Protein AF-E8LQP8-F1 (afdb_monomer_lite)

Secondary structure (DSSP, 8-state):
----GGGSTTS-------------SS------HHHHT---EEETTEEE-TT-EEEETTEEEEEEESSTT-SS--EEEEEHHHHHHHHHHHHHHHHHHHHH---

Sequence (103 aa):
MKSILPLLLTAVTLPAMANTISIPANPVVGINASEVAKRVCYYQDQAYSDGAIIQVGEHYMVCSSANSFETNGALKWNQLDEQAARQAEEKTKTKAVKRYSTN

pLDDT: mean 80.91, std 12.18, range [49.06, 96.44]

Structure (mmCIF, N/CA/C/O backbone):
data_AF-E8LQP8-F1
#
_entry.id   AF-E8LQP8-F1
#
loop_
_atom_site.group_PDB
_atom_site.id
_atom_site.type_symbol
_atom_site.label_atom_id
_atom_site.label_alt_id
_atom_site.label_comp_id
_atom_site.label_asym_id
_atom_site.label_entity_id
_atom_site.label_seq_id
_atom_site.pdbx_PDB_ins_code
_atom_site.Cartn_x
_atom_site.Cartn_y
_atom_site.Cartn_z
_atom_site.occupancy
_atom_site.B_iso_or_equiv
_atom_site.auth_seq_id
_atom_site.auth_comp_id
_atom_site.auth_asym_id
_atom_site.auth_atom_id
_atom_site.pdbx_PDB_model_num
ATOM 1 N N . MET A 1 1 ? -19.600 -80.849 13.258 1.00 49.06 1 MET A N 1
ATOM 2 C CA . MET A 1 1 ? -19.840 -79.911 12.139 1.00 49.06 1 MET A CA 1
ATOM 3 C C . MET A 1 1 ? -18.597 -79.038 12.031 1.00 49.06 1 MET A C 1
ATOM 5 O O . MET A 1 1 ? -18.280 -78.359 12.996 1.00 49.06 1 MET A O 1
ATOM 9 N N . LYS A 1 2 ? -17.788 -79.190 10.973 1.00 57.12 2 LYS A N 1
ATOM 10 C CA . LYS A 1 2 ? -16.491 -78.499 10.850 1.00 57.12 2 LYS A CA 1
ATOM 11 C C . LYS A 1 2 ? -16.737 -77.032 10.476 1.00 57.12 2 LYS A C 1
ATOM 13 O O . LYS A 1 2 ? -17.322 -76.774 9.429 1.00 57.12 2 LYS A O 1
ATOM 18 N N . SER A 1 3 ? -16.336 -76.102 11.343 1.00 59.34 3 SER A N 1
ATOM 19 C CA . SER A 1 3 ? -16.470 -74.661 11.110 1.00 59.34 3 SER A CA 1
ATOM 20 C C . SER A 1 3 ? -15.420 -74.202 10.100 1.00 59.34 3 SER A C 1
ATOM 22 O O . SER A 1 3 ? -14.234 -74.135 10.408 1.00 59.34 3 SER A O 1
ATOM 24 N N . ILE A 1 4 ? -15.872 -73.917 8.881 1.00 62.12 4 ILE A N 1
ATOM 25 C CA . ILE A 1 4 ? -15.064 -73.394 7.765 1.00 62.12 4 ILE A CA 1
ATOM 26 C C . ILE A 1 4 ? -14.937 -71.859 7.825 1.00 62.12 4 ILE A C 1
ATOM 28 O O . ILE A 1 4 ? -14.374 -71.234 6.930 1.00 62.12 4 ILE A O 1
ATOM 32 N N . LEU A 1 5 ? -15.454 -71.245 8.896 1.00 59.88 5 LEU A N 1
ATOM 33 C CA . LEU A 1 5 ? -15.581 -69.800 9.053 1.00 59.88 5 LEU A CA 1
ATOM 34 C C . LEU A 1 5 ? -14.249 -69.014 9.063 1.00 59.88 5 LEU A C 1
ATOM 36 O O . LEU A 1 5 ? -14.253 -67.912 8.520 1.00 59.88 5 LEU A O 1
ATOM 40 N N . PRO A 1 6 ? -13.100 -69.514 9.578 1.00 57.66 6 PRO A N 1
ATOM 41 C CA . PRO A 1 6 ? -11.871 -68.717 9.556 1.00 57.66 6 PRO A CA 1
ATOM 42 C C . PRO A 1 6 ? -11.191 -68.676 8.176 1.00 57.66 6 PRO A C 1
ATOM 44 O O . PRO A 1 6 ? -10.323 -67.836 7.965 1.00 57.66 6 PRO A O 1
ATOM 47 N N . LEU A 1 7 ? -11.579 -69.541 7.226 1.00 58.22 7 LEU A N 1
ATOM 48 C CA . LEU A 1 7 ? -10.984 -69.570 5.882 1.00 58.22 7 LEU A CA 1
ATOM 49 C C . LEU A 1 7 ? -11.586 -68.505 4.948 1.00 58.22 7 LEU A C 1
ATOM 51 O O . LEU A 1 7 ? -10.951 -68.112 3.976 1.00 58.22 7 LEU A O 1
ATOM 55 N N . LEU A 1 8 ? -12.795 -68.013 5.238 1.00 59.25 8 LEU A N 1
ATOM 56 C CA . LEU A 1 8 ? -13.474 -67.037 4.378 1.00 59.25 8 LEU A CA 1
ATOM 57 C C . LEU A 1 8 ? -13.006 -65.587 4.610 1.00 59.25 8 LEU A C 1
ATOM 59 O O . LEU A 1 8 ? -13.269 -64.723 3.778 1.00 59.25 8 LEU A O 1
ATOM 63 N N . LEU A 1 9 ? -12.320 -65.308 5.725 1.00 58.22 9 LEU A N 1
ATOM 64 C CA . LEU A 1 9 ? -11.976 -63.942 6.140 1.00 58.22 9 LEU A CA 1
ATOM 65 C C . LEU A 1 9 ? -10.660 -63.411 5.540 1.00 58.22 9 LEU A C 1
ATOM 67 O O . LEU A 1 9 ? -10.388 -62.220 5.630 1.00 58.22 9 LEU A O 1
ATOM 71 N N . THR A 1 10 ? -9.845 -64.263 4.914 1.00 62.69 10 THR A N 1
ATOM 72 C CA . THR A 1 10 ? -8.543 -63.881 4.334 1.00 62.69 10 THR A CA 1
ATOM 73 C C . THR A 1 10 ? -8.607 -63.503 2.850 1.00 62.69 10 THR A C 1
ATOM 75 O O . THR A 1 10 ? -7.607 -63.058 2.296 1.00 62.69 10 THR A O 1
ATOM 78 N N . ALA A 1 11 ? -9.763 -63.645 2.192 1.00 62.41 11 ALA A N 1
ATOM 79 C CA . ALA A 1 11 ? -9.880 -63.513 0.736 1.00 62.41 11 ALA A CA 1
ATOM 80 C C . ALA A 1 11 ? -10.202 -62.092 0.220 1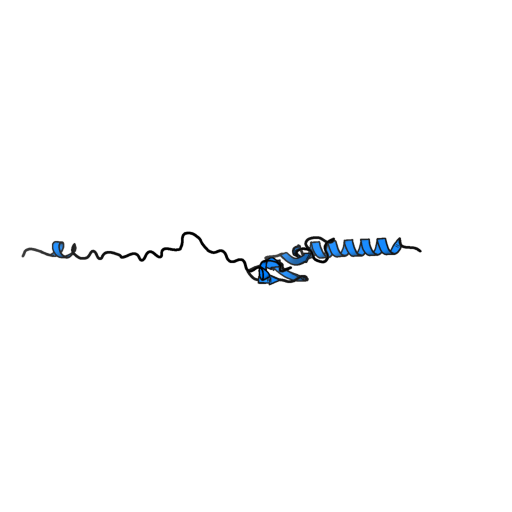.00 62.41 11 ALA A C 1
ATOM 82 O O . ALA A 1 11 ? -10.345 -61.909 -0.986 1.00 62.41 11 ALA A O 1
ATOM 83 N N . VAL A 1 12 ? -10.320 -61.079 1.088 1.00 67.81 12 VAL A N 1
ATOM 84 C CA . VAL A 1 12 ? -10.724 -59.718 0.682 1.00 67.81 12 VAL A CA 1
ATOM 85 C C . VAL A 1 12 ? -9.634 -58.698 1.014 1.00 67.81 12 VAL A C 1
ATOM 87 O O . VAL A 1 12 ? -9.777 -57.873 1.909 1.00 67.81 12 VAL A O 1
ATOM 90 N N . THR A 1 13 ? -8.527 -58.734 0.274 1.00 72.88 13 THR A N 1
ATOM 91 C CA . THR A 1 13 ? -7.581 -57.608 0.205 1.00 72.88 13 THR A CA 1
ATOM 92 C C . THR A 1 13 ? -7.610 -57.030 -1.206 1.00 72.88 13 THR A C 1
ATOM 94 O O . THR A 1 13 ? -6.998 -57.577 -2.122 1.00 72.88 13 THR A O 1
ATOM 97 N N . LEU A 1 14 ? -8.359 -55.942 -1.394 1.00 78.00 14 LEU A N 1
ATOM 98 C CA . LEU A 1 14 ? -8.362 -55.168 -2.638 1.00 78.00 14 LEU A CA 1
ATOM 99 C C . LEU A 1 14 ? -7.082 -54.312 -2.706 1.00 78.00 14 LEU A C 1
ATOM 101 O O . LEU A 1 14 ? -6.764 -53.644 -1.719 1.00 78.00 14 LEU A O 1
ATOM 105 N N . PRO A 1 15 ? -6.346 -54.290 -3.832 1.00 75.00 15 PRO A N 1
ATOM 106 C CA . PRO A 1 15 ? -5.211 -53.389 -3.989 1.00 75.00 15 PRO A CA 1
ATOM 107 C C . PRO A 1 15 ? -5.705 -51.941 -4.113 1.00 75.00 15 PRO A C 1
ATOM 109 O O . PRO A 1 15 ? -6.488 -51.609 -5.004 1.00 75.00 15 PRO A O 1
ATOM 112 N N . ALA A 1 16 ? -5.237 -51.066 -3.224 1.00 77.06 16 ALA A N 1
ATOM 113 C CA . ALA A 1 16 ? -5.440 -49.628 -3.346 1.00 77.06 16 ALA A CA 1
ATOM 114 C C . ALA A 1 16 ? -4.522 -49.086 -4.454 1.00 77.06 16 ALA A C 1
ATOM 116 O O . ALA A 1 16 ? -3.312 -48.967 -4.270 1.00 77.06 16 ALA A O 1
ATOM 117 N N . MET A 1 17 ? -5.091 -48.782 -5.621 1.00 76.12 17 MET A N 1
ATOM 118 C CA . MET A 1 17 ? -4.362 -48.143 -6.717 1.00 76.12 17 MET A CA 1
ATOM 119 C C . MET A 1 17 ? -4.273 -46.640 -6.434 1.00 76.12 17 MET A C 1
ATOM 121 O O . MET A 1 17 ? -5.280 -45.934 -6.466 1.00 76.12 17 MET A O 1
ATOM 125 N N . ALA A 1 18 ? -3.073 -46.152 -6.117 1.00 79.56 18 ALA A N 1
ATOM 126 C CA . ALA A 1 18 ? -2.819 -44.729 -5.928 1.00 79.56 18 ALA A CA 1
ATOM 127 C C . ALA A 1 18 ? -2.565 -44.060 -7.286 1.00 79.56 18 ALA A C 1
ATOM 129 O O . ALA A 1 18 ? -1.633 -44.426 -8.001 1.00 79.56 18 ALA A O 1
ATOM 130 N N . ASN A 1 19 ? -3.377 -43.062 -7.634 1.00 77.94 19 ASN A N 1
ATOM 131 C CA . ASN A 1 19 ? -3.130 -42.233 -8.810 1.00 77.94 19 ASN A CA 1
ATOM 132 C C . ASN A 1 19 ? -1.960 -41.286 -8.525 1.00 77.94 19 ASN A C 1
ATOM 134 O O . ASN A 1 19 ? -2.054 -40.417 -7.658 1.00 77.94 19 ASN A O 1
ATOM 138 N N . THR A 1 20 ? -0.860 -41.444 -9.259 1.00 76.56 20 THR A N 1
ATOM 139 C CA . THR A 1 20 ? 0.288 -40.538 -9.200 1.00 76.56 20 THR A CA 1
ATOM 140 C C . THR A 1 20 ? 0.172 -39.494 -10.308 1.00 76.56 20 THR A C 1
ATOM 142 O O . THR A 1 20 ? 0.224 -39.798 -11.497 1.00 76.56 20 THR A O 1
ATOM 145 N N . ILE A 1 21 ? -0.003 -38.231 -9.920 1.00 76.94 21 ILE A N 1
ATOM 146 C CA . ILE A 1 21 ? 0.050 -37.099 -10.850 1.00 76.94 21 ILE A CA 1
ATOM 147 C C . ILE A 1 21 ? 1.517 -36.677 -10.951 1.00 76.94 21 ILE A C 1
ATOM 149 O O . ILE A 1 21 ? 2.081 -36.131 -10.005 1.00 76.94 21 ILE A O 1
ATOM 153 N N . SER A 1 22 ? 2.151 -36.972 -12.087 1.00 78.38 22 SER A N 1
ATOM 154 C CA . SER A 1 22 ? 3.509 -36.512 -12.383 1.00 78.38 22 SER A CA 1
ATOM 155 C C . SER A 1 22 ? 3.453 -35.048 -12.821 1.00 78.38 22 SER A C 1
ATOM 157 O O . SER A 1 22 ? 2.962 -34.730 -13.902 1.00 78.38 22 SER A O 1
ATOM 159 N N . ILE A 1 23 ? 3.907 -34.147 -11.951 1.00 79.56 23 ILE A N 1
ATOM 160 C CA . ILE A 1 23 ? 4.071 -32.726 -12.274 1.00 79.56 23 ILE A CA 1
ATOM 161 C C . ILE A 1 23 ? 5.418 -32.581 -13.007 1.00 79.56 23 ILE A C 1
ATOM 163 O O . ILE A 1 23 ? 6.393 -33.216 -12.594 1.00 79.56 23 ILE A O 1
ATOM 167 N N . PRO A 1 24 ? 5.512 -31.783 -14.088 1.00 78.06 24 PRO A N 1
ATOM 168 C CA . PRO A 1 24 ? 6.779 -31.538 -14.772 1.00 78.06 24 PRO A CA 1
ATOM 169 C C . PRO A 1 24 ? 7.836 -30.995 -13.801 1.00 78.06 24 PRO A C 1
ATOM 171 O O . PRO A 1 24 ? 7.556 -30.110 -12.996 1.00 78.06 24 PRO A O 1
ATOM 174 N N . ALA A 1 25 ? 9.068 -31.500 -13.916 1.00 77.38 25 ALA A N 1
ATOM 175 C CA . ALA A 1 25 ? 10.185 -31.167 -13.023 1.00 77.38 25 ALA A CA 1
ATOM 176 C C . ALA A 1 25 ? 10.564 -29.672 -13.014 1.00 77.38 25 ALA A C 1
ATOM 178 O O . ALA A 1 25 ? 11.246 -29.219 -12.101 1.00 77.38 25 ALA A O 1
ATOM 179 N N . ASN A 1 26 ? 10.114 -28.911 -14.017 1.00 80.25 26 ASN A N 1
ATOM 180 C CA . ASN A 1 26 ? 10.396 -27.490 -14.166 1.00 80.25 26 ASN A CA 1
ATOM 181 C C . ASN A 1 26 ? 9.082 -26.698 -14.171 1.00 80.25 26 ASN A C 1
ATOM 183 O O . ASN A 1 26 ? 8.403 -26.660 -15.203 1.00 80.25 26 ASN A O 1
ATOM 187 N N . PRO A 1 27 ? 8.696 -26.068 -13.051 1.00 76.69 27 PRO A N 1
ATOM 188 C CA . PRO A 1 27 ? 7.552 -25.171 -13.040 1.00 76.69 27 PRO A CA 1
ATOM 189 C C . PRO A 1 27 ? 7.849 -23.936 -13.902 1.00 76.69 27 PRO A C 1
ATOM 191 O O . PRO A 1 27 ? 8.886 -23.290 -13.749 1.00 76.69 27 PRO A O 1
ATOM 194 N N . VAL A 1 28 ? 6.931 -23.584 -14.805 1.00 80.19 28 VAL A N 1
ATOM 195 C CA . VAL A 1 28 ? 6.995 -22.318 -15.549 1.00 80.19 28 VAL A CA 1
ATOM 196 C C . VAL A 1 28 ? 6.457 -21.215 -14.641 1.00 80.19 28 VAL A C 1
ATOM 198 O O . VAL A 1 28 ? 5.252 -21.120 -14.416 1.00 80.19 28 VAL A O 1
ATOM 201 N N . VAL A 1 29 ? 7.351 -20.389 -14.099 1.00 77.94 29 VAL A N 1
ATOM 202 C CA . VAL A 1 29 ? 6.977 -19.214 -13.301 1.00 77.94 29 VAL A CA 1
ATOM 203 C C . VAL A 1 29 ? 6.729 -18.041 -14.247 1.00 77.94 29 VAL A C 1
ATOM 205 O O . VAL A 1 29 ? 7.665 -17.441 -14.770 1.00 77.94 29 VAL A O 1
ATOM 208 N N . GLY A 1 30 ? 5.459 -17.726 -14.493 1.00 79.56 30 GLY A N 1
ATOM 209 C CA . GLY A 1 30 ? 5.063 -16.531 -15.234 1.00 79.56 30 GLY A CA 1
ATOM 210 C C . GLY A 1 30 ? 4.909 -15.340 -14.292 1.00 79.56 30 GLY A C 1
ATOM 211 O O . GLY A 1 30 ? 3.988 -15.322 -13.482 1.0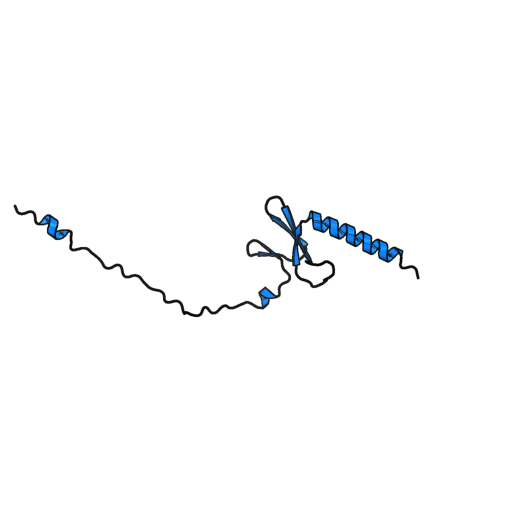0 79.56 30 GLY A O 1
ATOM 212 N N . ILE A 1 31 ? 5.782 -14.339 -14.404 1.00 75.12 31 ILE A N 1
ATOM 213 C CA . ILE A 1 31 ? 5.588 -13.040 -13.745 1.00 75.12 31 ILE A CA 1
ATOM 214 C C . ILE A 1 31 ? 4.794 -12.110 -14.663 1.00 75.12 31 ILE A C 1
ATOM 216 O O . ILE A 1 31 ? 5.182 -11.861 -15.805 1.00 75.12 31 ILE A O 1
ATOM 220 N N . ASN A 1 32 ? 3.685 -11.563 -14.166 1.00 75.62 32 ASN A N 1
ATOM 221 C CA . ASN A 1 32 ? 2.967 -10.514 -14.874 1.00 75.62 32 ASN A CA 1
ATOM 222 C C . ASN A 1 32 ? 3.725 -9.186 -14.696 1.00 75.62 32 ASN A C 1
ATOM 224 O O . ASN A 1 32 ? 3.650 -8.543 -13.650 1.00 75.62 32 ASN A O 1
ATOM 228 N N . ALA A 1 33 ? 4.482 -8.771 -15.715 1.00 70.38 33 ALA A N 1
ATOM 229 C CA . ALA A 1 33 ? 5.282 -7.543 -15.661 1.00 70.38 33 ALA A CA 1
ATOM 230 C C . ALA A 1 33 ? 4.440 -6.286 -15.359 1.00 70.38 33 ALA A C 1
ATOM 232 O O . ALA A 1 33 ? 4.938 -5.337 -14.754 1.00 70.38 33 ALA A O 1
ATOM 233 N N . SER A 1 34 ? 3.155 -6.291 -15.731 1.00 73.56 34 SER A N 1
ATOM 234 C CA . SER A 1 34 ? 2.224 -5.195 -15.460 1.00 73.56 34 SER A CA 1
ATOM 235 C C . SER A 1 34 ? 1.908 -5.041 -13.972 1.00 73.56 34 SER A C 1
ATOM 237 O O . SER A 1 34 ? 1.492 -3.962 -13.565 1.00 73.56 34 SER A O 1
ATOM 239 N N . GLU A 1 35 ? 2.081 -6.087 -13.158 1.00 72.25 35 GLU A N 1
ATOM 240 C CA . GLU A 1 35 ? 1.844 -6.067 -11.708 1.00 72.25 35 GLU A CA 1
ATOM 241 C C . GLU A 1 35 ? 3.088 -5.686 -10.904 1.00 72.25 35 GLU A C 1
ATOM 243 O O . GLU A 1 35 ? 2.968 -5.012 -9.882 1.00 72.25 35 GLU A O 1
ATOM 248 N N . VAL A 1 36 ? 4.279 -6.035 -11.397 1.00 70.12 36 VAL A N 1
ATOM 249 C C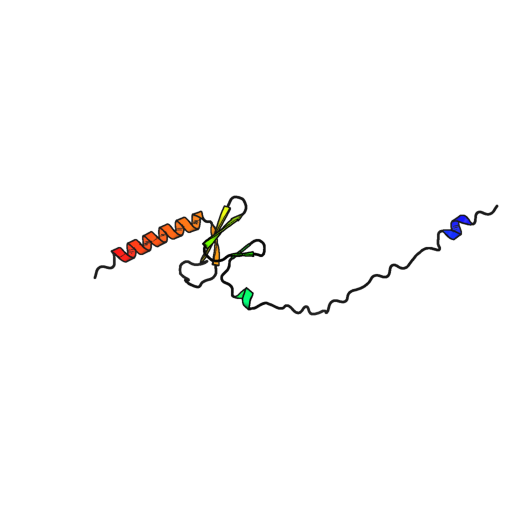A . VAL A 1 36 ? 5.563 -5.757 -10.727 1.00 70.12 36 VAL A CA 1
ATOM 250 C C . VAL A 1 36 ? 5.891 -4.258 -10.703 1.00 70.12 36 VAL A C 1
ATOM 252 O O . VAL A 1 36 ? 6.508 -3.775 -9.759 1.00 70.12 36 VAL A O 1
ATOM 255 N N . ALA A 1 37 ? 5.458 -3.500 -11.714 1.00 74.56 37 ALA A N 1
ATOM 256 C CA . ALA A 1 37 ? 5.767 -2.073 -11.844 1.00 74.56 37 ALA A CA 1
ATOM 257 C C . ALA A 1 37 ? 4.723 -1.129 -11.208 1.00 74.56 37 ALA A C 1
ATOM 259 O O . ALA A 1 37 ? 4.820 0.091 -11.362 1.00 74.56 37 ALA A O 1
ATOM 260 N N . LYS A 1 38 ? 3.695 -1.652 -10.524 1.00 83.06 38 LYS A N 1
ATOM 261 C CA . LYS A 1 38 ? 2.632 -0.812 -9.948 1.00 83.06 38 LYS A CA 1
ATOM 262 C C . LYS A 1 38 ? 3.127 -0.090 -8.692 1.00 83.06 38 LYS A C 1
ATOM 264 O O . LYS A 1 38 ? 3.648 -0.707 -7.769 1.00 83.06 38 LYS A O 1
ATOM 269 N N . ARG A 1 39 ? 2.888 1.224 -8.623 1.00 89.62 39 ARG A N 1
ATOM 270 C CA . ARG A 1 39 ? 3.094 2.037 -7.412 1.00 89.62 39 ARG A CA 1
ATOM 271 C C . ARG A 1 39 ? 1.912 1.845 -6.462 1.00 89.62 39 ARG A C 1
ATOM 273 O O . ARG A 1 39 ? 0.983 2.648 -6.464 1.00 89.62 39 ARG A O 1
ATOM 280 N N . VAL A 1 40 ? 1.923 0.749 -5.710 1.00 93.25 40 VAL A N 1
ATOM 281 C CA . VAL A 1 40 ? 0.850 0.370 -4.779 1.00 93.25 40 VAL A CA 1
ATOM 282 C C . VAL A 1 40 ? 1.426 -0.219 -3.495 1.00 93.25 40 VAL A C 1
ATOM 284 O O . VAL A 1 40 ? 2.518 -0.785 -3.505 1.00 93.25 40 VAL A O 1
ATOM 287 N N . CYS A 1 41 ? 0.680 -0.118 -2.400 1.00 94.38 41 CYS A N 1
ATOM 288 C CA . CYS A 1 41 ? 0.936 -0.890 -1.190 1.00 94.38 41 CYS A CA 1
ATOM 289 C C . CYS A 1 41 ? 0.019 -2.115 -1.168 1.00 94.38 41 CYS A C 1
ATOM 291 O O . CYS A 1 41 ? -1.171 -1.997 -1.458 1.00 94.38 41 CYS A O 1
ATOM 293 N N . TYR A 1 42 ? 0.549 -3.283 -0.810 1.00 94.12 42 TYR A N 1
ATOM 294 C CA . TYR A 1 42 ? -0.240 -4.512 -0.715 1.00 94.12 42 TYR A CA 1
ATOM 295 C C . TYR A 1 42 ? -0.662 -4.792 0.730 1.00 94.12 42 TYR A C 1
ATOM 297 O O . TYR A 1 42 ? 0.130 -4.616 1.659 1.00 94.12 42 TYR A O 1
ATOM 305 N N . TYR A 1 43 ? -1.906 -5.231 0.916 1.00 95.69 43 TYR A N 1
ATOM 306 C CA . TYR A 1 43 ? -2.422 -5.758 2.181 1.00 95.69 43 TYR A CA 1
ATOM 307 C C . TYR A 1 43 ? -3.597 -6.706 1.904 1.00 95.69 43 TYR A C 1
ATOM 309 O O . TYR A 1 43 ? -4.499 -6.336 1.156 1.00 95.69 43 TYR A O 1
ATOM 317 N N . GLN A 1 44 ? -3.600 -7.910 2.493 1.00 94.31 44 GLN A N 1
ATOM 318 C CA . GLN A 1 44 ? -4.661 -8.922 2.295 1.00 94.31 44 GLN A CA 1
ATOM 319 C C . GLN A 1 44 ? -4.952 -9.193 0.803 1.00 94.31 44 GLN A C 1
ATOM 321 O O . GLN A 1 44 ? -6.095 -9.083 0.360 1.00 94.31 44 GLN A O 1
ATOM 326 N N . ASP A 1 45 ? -3.897 -9.436 0.017 1.00 90.88 45 ASP A N 1
ATOM 327 C CA . ASP A 1 45 ? -3.956 -9.684 -1.435 1.00 90.88 45 ASP A CA 1
ATOM 328 C C . ASP A 1 45 ? -4.621 -8.571 -2.271 1.00 90.88 45 ASP A C 1
ATOM 330 O O . ASP A 1 45 ? -4.965 -8.764 -3.437 1.00 90.88 45 ASP A O 1
ATOM 334 N N . GLN A 1 46 ? -4.765 -7.372 -1.701 1.00 92.69 46 GLN A N 1
ATOM 335 C CA . GLN A 1 46 ? -5.316 -6.197 -2.370 1.00 92.69 46 GLN A CA 1
ATOM 336 C C . GLN A 1 46 ? -4.262 -5.104 -2.519 1.00 92.69 46 GLN A C 1
ATOM 338 O O . GLN A 1 46 ? -3.431 -4.884 -1.633 1.00 92.69 46 GLN A O 1
ATOM 343 N N . ALA A 1 47 ? -4.314 -4.412 -3.656 1.00 93.56 47 ALA A N 1
ATOM 344 C CA . ALA A 1 47 ? -3.450 -3.288 -3.981 1.00 93.56 47 ALA A CA 1
ATOM 345 C C . ALA A 1 47 ? -4.136 -1.959 -3.638 1.00 93.56 47 ALA A C 1
ATOM 347 O O . ALA A 1 47 ? -5.256 -1.700 -4.077 1.00 93.56 47 ALA A O 1
ATOM 348 N N . TYR A 1 48 ? -3.430 -1.098 -2.912 1.00 95.06 48 TYR A N 1
ATOM 349 C CA . TYR A 1 48 ? -3.894 0.216 -2.480 1.00 95.06 48 TYR A CA 1
ATOM 350 C C . TYR A 1 48 ? -3.020 1.316 -3.084 1.00 95.06 48 TYR A C 1
ATOM 352 O O . TYR A 1 48 ? -1.795 1.191 -3.134 1.00 95.06 48 TYR A O 1
ATOM 360 N N . SER A 1 49 ? -3.647 2.392 -3.557 1.00 93.81 49 SER A N 1
ATOM 361 C CA . SER A 1 49 ? -2.955 3.552 -4.123 1.00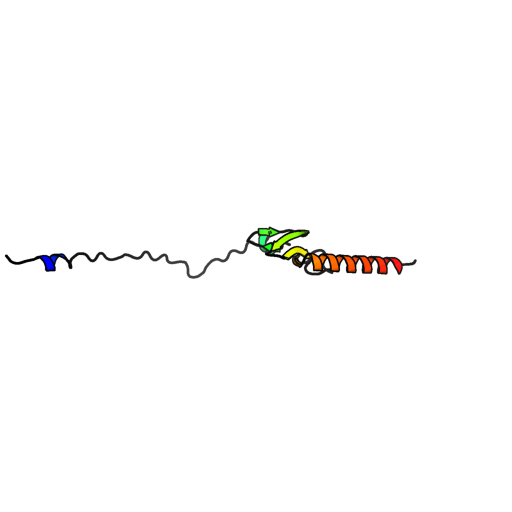 93.81 49 SER A CA 1
ATOM 362 C C . SER A 1 49 ? -2.436 4.503 -3.041 1.00 93.81 49 SER A C 1
ATOM 364 O O . SER A 1 49 ? -2.799 4.395 -1.869 1.00 93.81 49 SER A O 1
ATOM 366 N N . ASP A 1 50 ? -1.627 5.477 -3.457 1.00 93.69 50 ASP A N 1
ATOM 367 C CA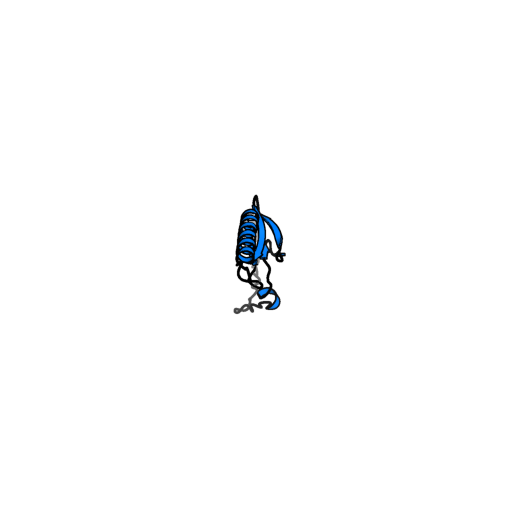 . ASP A 1 50 ? -1.202 6.594 -2.608 1.00 93.69 50 ASP A CA 1
ATOM 368 C C . ASP A 1 50 ? -2.410 7.283 -1.941 1.00 93.69 50 ASP A C 1
ATOM 370 O O . AS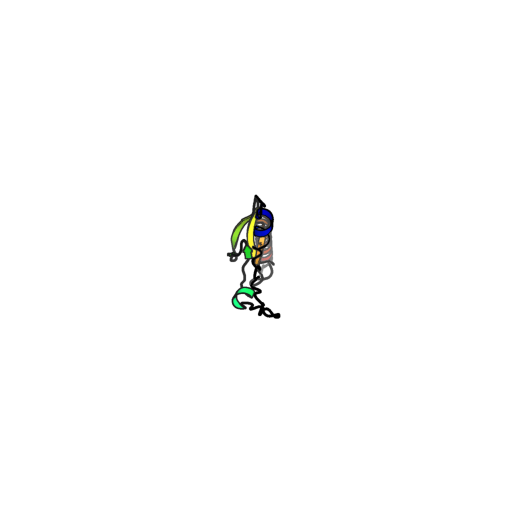P A 1 50 ? -3.454 7.484 -2.568 1.00 93.69 50 ASP A O 1
ATOM 374 N N . GLY A 1 51 ? -2.280 7.592 -0.653 1.00 93.31 51 GLY A N 1
ATOM 375 C CA . GLY A 1 51 ? -3.313 8.182 0.196 1.00 93.31 51 GLY A CA 1
ATOM 376 C C . GLY A 1 51 ? -4.321 7.196 0.795 1.00 93.31 51 GLY A C 1
ATOM 377 O O . GLY A 1 51 ? -5.127 7.605 1.629 1.00 93.31 51 GLY A O 1
ATOM 378 N N . ALA A 1 52 ? -4.295 5.913 0.423 1.00 96.44 52 ALA A N 1
ATOM 379 C CA . ALA A 1 52 ? -5.185 4.918 1.017 1.00 96.44 52 ALA A CA 1
ATOM 380 C C . ALA A 1 52 ? -4.878 4.713 2.506 1.00 96.44 52 ALA A C 1
ATOM 382 O O . ALA A 1 52 ? -3.714 4.578 2.883 1.00 96.44 52 ALA A O 1
ATOM 383 N N . ILE A 1 53 ? -5.920 4.640 3.337 1.00 96.38 53 ILE A N 1
ATOM 384 C CA . ILE A 1 53 ? -5.806 4.428 4.783 1.00 96.38 53 ILE A CA 1
ATOM 385 C C . ILE A 1 53 ? -6.427 3.081 5.138 1.00 96.38 53 ILE A C 1
ATOM 387 O O . ILE A 1 53 ? -7.556 2.795 4.743 1.00 96.38 53 ILE A O 1
ATOM 391 N N . ILE A 1 54 ? -5.695 2.273 5.901 1.00 96.12 54 ILE A N 1
ATOM 392 C CA . ILE A 1 54 ? -6.164 0.989 6.422 1.00 96.12 54 ILE A CA 1
ATOM 393 C C . ILE A 1 54 ? -5.957 0.915 7.931 1.00 96.12 54 ILE A C 1
ATOM 395 O O . ILE A 1 54 ? -5.051 1.543 8.483 1.00 96.12 54 ILE A O 1
ATOM 399 N N . GLN A 1 55 ? -6.785 0.109 8.587 1.00 96.06 55 GLN A N 1
ATOM 400 C CA . GLN A 1 55 ? -6.618 -0.249 9.987 1.00 96.06 55 GLN A CA 1
ATOM 401 C C . GLN A 1 55 ? -6.062 -1.673 10.081 1.00 96.06 55 GLN A C 1
ATOM 403 O O . GLN A 1 55 ? -6.630 -2.610 9.516 1.00 96.06 55 GLN A O 1
ATOM 408 N N . VAL A 1 56 ? -4.949 -1.836 10.797 1.00 94.50 56 VAL A N 1
ATOM 409 C CA . VAL A 1 56 ? -4.313 -3.131 11.066 1.00 94.50 56 VAL A CA 1
ATOM 410 C C . VAL A 1 56 ? -4.194 -3.290 12.576 1.00 94.50 56 VAL A C 1
ATOM 412 O O . VAL A 1 56 ? -3.322 -2.698 13.214 1.00 94.50 56 VAL A O 1
ATOM 415 N N . GLY A 1 57 ? -5.124 -4.053 13.156 1.00 92.81 57 GLY A N 1
ATOM 416 C CA . GLY A 1 57 ? -5.310 -4.107 14.606 1.00 92.81 57 GLY A CA 1
ATOM 417 C C . GLY A 1 57 ? -5.699 -2.733 15.157 1.00 92.81 57 GLY A C 1
ATOM 418 O O . GLY A 1 57 ? -6.689 -2.144 14.727 1.00 92.81 57 GLY A O 1
ATOM 419 N N . GLU A 1 58 ? -4.879 -2.204 16.061 1.00 93.06 58 GLU A N 1
ATOM 420 C CA . GLU A 1 58 ? -5.078 -0.894 16.700 1.00 93.06 58 GLU A CA 1
ATOM 421 C C . GLU A 1 58 ? -4.346 0.254 15.980 1.00 93.06 58 GLU A C 1
ATOM 423 O O . GLU A 1 58 ? -4.362 1.394 16.440 1.00 93.06 58 GLU A O 1
ATOM 428 N N . HIS A 1 59 ? -3.676 -0.023 14.855 1.00 93.12 59 HIS A N 1
ATOM 429 C CA . HIS A 1 59 ? -2.877 0.968 14.138 1.00 93.12 59 HIS A CA 1
ATOM 430 C C . HIS A 1 59 ? -3.534 1.398 12.830 1.00 93.12 59 HIS A C 1
ATOM 432 O O . HIS A 1 59 ? -3.931 0.567 12.010 1.00 93.12 59 HIS A O 1
ATOM 438 N N . TYR A 1 60 ? -3.564 2.711 12.599 1.00 96.12 60 TYR A N 1
ATOM 439 C CA . TYR A 1 60 ? -3.904 3.286 11.303 1.00 96.12 60 TYR A CA 1
ATOM 440 C C . TYR A 1 60 ? -2.641 3.486 10.473 1.00 96.12 60 TYR A C 1
ATOM 442 O O . TYR A 1 60 ? -1.674 4.117 10.910 1.00 96.12 60 TYR A O 1
ATOM 450 N N . MET A 1 61 ? -2.666 2.962 9.254 1.00 95.88 61 MET A N 1
ATOM 451 C CA . MET A 1 61 ? -1.584 3.104 8.292 1.00 95.88 61 MET A CA 1
ATOM 452 C C . MET A 1 61 ? -2.086 3.806 7.043 1.00 95.88 61 MET A C 1
ATOM 454 O O . MET A 1 61 ? -3.224 3.608 6.627 1.00 95.88 61 MET A O 1
ATOM 458 N N . VAL A 1 62 ? -1.213 4.590 6.426 1.00 96.44 62 VAL A N 1
ATOM 459 C CA . VAL A 1 62 ? -1.444 5.242 5.141 1.00 96.44 62 VAL A CA 1
ATOM 460 C C . VAL A 1 62 ? -0.411 4.755 4.129 1.00 96.44 62 VAL A C 1
ATOM 462 O O . VAL A 1 62 ? 0.777 4.645 4.445 1.00 96.44 62 VAL A O 1
ATOM 465 N N . CYS A 1 63 ? -0.862 4.430 2.921 1.00 95.81 63 CYS A N 1
ATOM 466 C CA . CYS A 1 63 ? 0.023 4.149 1.800 1.00 95.81 63 CYS A CA 1
ATOM 467 C C . CYS A 1 63 ? 0.528 5.486 1.266 1.00 95.81 63 CYS A C 1
ATOM 469 O O . CYS A 1 63 ? -0.263 6.283 0.772 1.00 95.81 63 CYS A O 1
ATOM 471 N N . SER A 1 64 ? 1.820 5.761 1.401 1.00 94.12 64 SER A N 1
ATOM 472 C CA . SER A 1 64 ? 2.412 7.001 0.894 1.00 94.12 64 SER A CA 1
ATOM 473 C C . SER A 1 64 ? 3.861 6.792 0.474 1.00 94.12 64 SER A C 1
ATOM 475 O O . SER A 1 64 ? 4.405 5.691 0.612 1.00 94.12 64 SER A O 1
ATOM 477 N N . SER A 1 65 ? 4.491 7.827 -0.086 1.00 92.69 65 SER A N 1
ATOM 478 C CA . SER A 1 65 ? 5.871 7.759 -0.573 1.00 92.69 65 SER A CA 1
ATOM 479 C C . SER A 1 65 ? 6.826 7.155 0.458 1.00 92.69 65 SER A C 1
ATOM 481 O O . SER A 1 65 ? 6.835 7.525 1.637 1.00 92.69 65 SER A O 1
ATOM 483 N N . ALA A 1 66 ? 7.673 6.232 0.002 1.00 90.50 66 ALA A N 1
ATOM 484 C CA . ALA A 1 66 ? 8.702 5.631 0.840 1.00 90.50 66 ALA A CA 1
ATOM 485 C C . ALA A 1 66 ? 9.751 6.653 1.293 1.00 90.50 66 ALA A C 1
ATOM 487 O O . ALA A 1 66 ? 10.243 6.567 2.423 1.00 90.50 66 ALA A O 1
ATOM 488 N N . ASN A 1 67 ? 10.024 7.620 0.418 1.00 89.00 67 ASN A N 1
ATOM 489 C CA . ASN A 1 67 ? 10.993 8.690 0.572 1.00 89.00 67 ASN A CA 1
ATOM 490 C C . ASN A 1 67 ? 10.343 10.034 0.224 1.00 89.00 67 ASN A C 1
ATOM 492 O O . ASN A 1 67 ? 9.618 10.134 -0.762 1.00 89.00 67 ASN A O 1
ATOM 496 N N . SER A 1 68 ? 10.633 11.087 0.991 1.00 82.94 68 SER A N 1
ATOM 497 C CA . SER A 1 68 ? 10.097 12.436 0.734 1.00 82.94 68 SER A CA 1
ATOM 498 C C . SER A 1 68 ? 10.763 13.151 -0.446 1.00 82.94 68 SER A C 1
ATOM 500 O O . SER A 1 68 ? 10.207 14.100 -0.984 1.00 82.94 68 SER A O 1
ATOM 502 N N . PHE A 1 69 ? 11.946 12.699 -0.868 1.00 84.75 69 PHE A N 1
ATOM 503 C CA . PHE A 1 69 ? 12.694 13.285 -1.984 1.00 84.75 69 PHE A CA 1
ATOM 504 C C . PHE A 1 69 ? 12.333 12.679 -3.351 1.00 84.75 69 PHE A C 1
ATOM 506 O O . PHE A 1 69 ? 12.873 13.104 -4.370 1.00 84.75 69 PHE A O 1
ATOM 513 N N . GLU A 1 70 ? 11.423 11.700 -3.397 1.00 84.25 70 GLU A N 1
ATOM 514 C CA . GLU A 1 70 ? 11.031 11.007 -4.625 1.00 84.25 70 GLU A CA 1
ATOM 515 C C . GLU A 1 70 ? 9.567 11.308 -4.963 1.00 84.25 70 GLU A C 1
ATOM 517 O O . GLU A 1 70 ? 8.647 10.850 -4.291 1.00 84.25 70 GLU A O 1
ATOM 522 N N . THR A 1 71 ? 9.323 12.035 -6.053 1.00 79.25 71 THR A N 1
ATOM 523 C CA . THR A 1 71 ? 7.955 12.321 -6.528 1.00 79.25 71 THR A CA 1
ATOM 524 C C . THR A 1 71 ? 7.294 11.109 -7.190 1.00 79.25 71 THR A C 1
ATOM 526 O O . THR A 1 71 ? 6.074 10.953 -7.148 1.00 79.25 71 THR A O 1
ATOM 529 N N . ASN A 1 72 ? 8.102 10.215 -7.764 1.00 83.62 72 ASN A N 1
ATOM 530 C CA . ASN A 1 72 ? 7.659 8.996 -8.446 1.00 83.62 72 ASN A CA 1
ATOM 531 C C . ASN A 1 72 ? 8.235 7.713 -7.824 1.00 83.62 72 ASN A C 1
ATOM 533 O O . ASN A 1 72 ? 8.261 6.670 -8.472 1.00 83.62 72 ASN A O 1
ATOM 537 N N . GLY A 1 73 ? 8.700 7.793 -6.574 1.00 86.25 73 GLY A N 1
ATOM 538 C CA . GLY A 1 73 ? 9.295 6.669 -5.853 1.00 86.25 73 GLY A CA 1
ATOM 539 C C . GLY A 1 73 ? 8.289 5.584 -5.468 1.00 86.25 73 GLY A C 1
ATOM 540 O O . GLY A 1 73 ? 7.073 5.720 -5.663 1.00 86.25 73 GLY A O 1
ATOM 541 N N . ALA A 1 74 ? 8.804 4.497 -4.898 1.00 90.94 74 ALA A N 1
ATOM 542 C CA . ALA A 1 74 ? 7.982 3.418 -4.362 1.00 90.94 74 ALA A CA 1
ATOM 543 C C . ALA A 1 74 ? 7.070 3.919 -3.226 1.00 90.94 74 ALA A C 1
ATOM 545 O O . ALA A 1 74 ? 7.401 4.870 -2.513 1.00 90.94 74 ALA A O 1
ATOM 546 N N . LEU A 1 75 ? 5.921 3.265 -3.052 1.00 93.75 75 LEU A N 1
ATOM 547 C CA . LEU A 1 75 ? 5.028 3.514 -1.922 1.00 93.75 75 LEU A CA 1
ATOM 548 C C . LEU A 1 75 ? 5.300 2.500 -0.811 1.00 93.75 75 LEU A C 1
ATOM 550 O O . LEU A 1 75 ? 5.731 1.377 -1.074 1.00 93.75 75 LEU A O 1
ATOM 554 N N . LYS A 1 76 ? 5.035 2.894 0.432 1.00 94.25 76 LYS A N 1
ATOM 555 C CA . LYS A 1 76 ? 5.077 2.005 1.592 1.00 94.25 76 LYS A CA 1
ATOM 556 C C . LYS A 1 76 ? 3.966 2.350 2.575 1.00 94.25 76 LYS A C 1
ATOM 558 O O . LYS A 1 76 ? 3.449 3.468 2.585 1.00 94.25 76 LYS A O 1
ATOM 563 N N . TRP A 1 77 ? 3.650 1.393 3.438 1.00 96.25 77 TRP A N 1
ATOM 564 C CA . TRP A 1 77 ? 2.812 1.654 4.598 1.00 96.25 77 TRP A CA 1
ATOM 565 C C . TRP A 1 77 ? 3.584 2.484 5.614 1.00 96.25 77 TRP A C 1
ATOM 567 O O . TRP A 1 77 ? 4.676 2.116 6.046 1.00 96.25 77 TRP A O 1
ATOM 577 N N . ASN A 1 78 ? 3.000 3.609 5.994 1.00 94.69 78 ASN A N 1
ATOM 578 C CA . ASN A 1 78 ? 3.496 4.464 7.052 1.00 94.69 78 ASN A CA 1
ATOM 579 C C . ASN A 1 78 ? 2.425 4.598 8.132 1.00 94.69 78 ASN A C 1
ATOM 581 O O . ASN A 1 78 ? 1.237 4.628 7.814 1.00 94.69 78 ASN A O 1
ATOM 585 N N . GLN A 1 79 ? 2.822 4.731 9.396 1.00 94.81 79 GLN A N 1
ATOM 586 C CA . GLN A 1 79 ? 1.856 5.039 10.449 1.00 94.81 79 GLN A CA 1
ATOM 587 C C . GLN A 1 79 ? 1.263 6.430 10.215 1.00 94.81 79 GLN A C 1
ATOM 589 O O . GLN A 1 79 ? 1.979 7.365 9.837 1.00 94.81 79 GLN A O 1
ATOM 594 N N . LEU A 1 80 ? -0.046 6.559 10.427 1.00 91.81 80 LEU A N 1
ATOM 595 C CA . LEU A 1 80 ? -0.772 7.796 10.149 1.00 91.81 80 LEU A CA 1
ATOM 596 C C . LEU A 1 80 ? -0.222 8.973 10.973 1.00 91.81 80 LEU A C 1
ATOM 598 O O . LEU A 1 80 ? 0.016 10.049 10.425 1.00 91.81 80 LEU A O 1
ATOM 602 N N . ASP A 1 81 ? 0.078 8.736 12.249 1.00 89.38 81 ASP A N 1
ATOM 603 C CA . ASP A 1 81 ? 0.604 9.752 13.170 1.00 89.38 81 ASP A CA 1
ATOM 604 C C . ASP A 1 81 ? 2.000 10.237 12.750 1.00 89.38 81 ASP A C 1
ATOM 606 O O . ASP A 1 81 ? 2.286 11.436 12.714 1.00 89.38 81 ASP A O 1
ATOM 610 N N . GLU A 1 82 ? 2.866 9.305 12.347 1.00 86.88 82 GLU A N 1
ATOM 611 C CA . GLU A 1 82 ? 4.215 9.604 11.861 1.00 86.88 82 GLU A CA 1
ATOM 612 C C . GLU A 1 82 ? 4.174 10.385 10.535 1.00 86.88 82 GLU A C 1
ATOM 614 O O . GLU A 1 82 ? 4.999 11.263 10.279 1.00 86.88 82 GLU A O 1
ATOM 619 N N . GLN A 1 83 ? 3.207 10.089 9.662 1.00 86.00 83 GLN A N 1
ATOM 620 C CA . GLN A 1 83 ? 3.003 10.839 8.420 1.00 86.00 83 GLN A CA 1
ATOM 621 C C . GLN A 1 83 ? 2.492 12.251 8.673 1.00 86.00 83 GLN A C 1
ATOM 623 O O . GLN A 1 83 ? 3.016 13.193 8.078 1.00 86.00 83 GLN A O 1
ATOM 628 N N . ALA A 1 84 ? 1.539 12.419 9.588 1.00 84.69 84 ALA A N 1
ATOM 629 C CA . ALA A 1 84 ? 1.060 13.739 9.979 1.00 84.69 84 ALA A CA 1
ATOM 630 C C . ALA A 1 84 ? 2.203 14.610 10.534 1.00 84.69 84 ALA A C 1
ATOM 632 O O . ALA A 1 84 ? 2.340 15.775 10.145 1.00 84.69 84 ALA A O 1
ATOM 633 N N . ALA A 1 85 ? 3.075 14.033 11.370 1.00 84.00 85 ALA A N 1
ATOM 634 C CA . ALA A 1 85 ? 4.258 14.713 11.895 1.00 84.00 85 ALA A CA 1
ATOM 635 C C . ALA A 1 85 ? 5.242 15.123 10.782 1.00 84.00 85 ALA A C 1
ATOM 637 O O . ALA A 1 85 ? 5.621 16.293 10.694 1.00 84.00 85 ALA A O 1
ATOM 638 N N . ARG A 1 86 ? 5.586 14.207 9.863 1.00 82.94 86 ARG A N 1
ATOM 639 C CA . ARG A 1 86 ? 6.476 14.500 8.719 1.00 82.94 86 ARG A CA 1
ATOM 640 C C . ARG A 1 86 ? 5.940 15.617 7.823 1.00 82.94 86 ARG A C 1
ATOM 642 O O . ARG A 1 86 ? 6.690 16.511 7.434 1.00 82.94 86 ARG A O 1
ATOM 649 N N . GLN A 1 87 ? 4.638 15.616 7.540 1.00 81.38 87 GLN A N 1
ATOM 650 C CA . GLN A 1 87 ? 4.000 16.670 6.748 1.00 81.38 87 GLN A CA 1
ATOM 651 C C . GLN A 1 87 ? 4.033 18.034 7.453 1.00 81.38 87 GLN A C 1
ATOM 653 O O . GLN A 1 87 ? 4.148 19.072 6.795 1.00 81.38 87 GLN A O 1
ATOM 658 N N . ALA A 1 88 ? 3.931 18.063 8.784 1.00 82.62 88 ALA A N 1
ATOM 659 C CA . ALA A 1 88 ? 4.043 19.296 9.560 1.00 82.62 88 ALA A CA 1
ATOM 660 C C . ALA A 1 88 ? 5.473 19.868 9.527 1.00 82.62 88 ALA A C 1
ATOM 662 O O . ALA A 1 88 ? 5.659 21.079 9.353 1.00 82.62 88 ALA A O 1
ATOM 663 N N . GLU A 1 89 ? 6.487 19.008 9.629 1.00 81.81 89 GLU A N 1
ATOM 664 C CA . GLU A 1 89 ? 7.896 19.399 9.517 1.00 81.81 89 GLU A CA 1
ATOM 665 C C . GLU A 1 89 ? 8.238 19.928 8.120 1.00 81.81 89 GLU A C 1
ATOM 667 O O . GLU A 1 89 ? 8.881 20.974 7.987 1.00 81.81 89 GLU A O 1
ATOM 672 N N . GLU A 1 90 ? 7.768 19.253 7.070 1.00 81.25 90 GLU A N 1
ATOM 673 C CA . GLU A 1 90 ? 8.009 19.659 5.686 1.00 81.25 90 GLU A CA 1
ATOM 674 C C . GLU A 1 90 ? 7.369 21.018 5.380 1.00 81.25 90 GLU A C 1
ATOM 676 O O . GLU A 1 90 ? 8.055 21.930 4.917 1.00 81.25 90 GLU A O 1
ATOM 681 N N . LYS A 1 91 ? 6.101 21.225 5.766 1.00 78.00 91 LYS A N 1
ATOM 682 C CA . LYS A 1 91 ? 5.424 22.530 5.640 1.00 78.00 91 LYS A CA 1
ATOM 683 C C . LYS A 1 91 ? 6.192 23.648 6.347 1.00 78.00 91 LYS A C 1
ATOM 685 O O . LYS A 1 91 ? 6.251 24.775 5.847 1.00 78.00 91 LYS A O 1
ATOM 690 N N . THR A 1 92 ? 6.798 23.349 7.494 1.00 78.38 92 THR A N 1
ATOM 691 C CA . THR A 1 92 ? 7.598 24.312 8.260 1.00 78.38 92 THR A CA 1
ATOM 692 C C . THR A 1 92 ? 8.897 24.662 7.533 1.00 78.38 92 THR A C 1
ATOM 694 O O . THR A 1 92 ? 9.225 25.846 7.418 1.00 78.38 92 THR A O 1
ATOM 697 N N . LYS A 1 93 ? 9.592 23.670 6.961 1.00 77.88 93 LYS A N 1
ATOM 698 C CA . LYS A 1 93 ? 10.799 23.882 6.147 1.00 77.88 93 LYS A CA 1
ATOM 699 C C . LYS A 1 93 ? 10.498 24.664 4.871 1.00 77.88 93 LYS A C 1
ATOM 701 O O . LYS A 1 93 ? 11.173 25.656 4.609 1.00 77.88 93 LYS A O 1
ATOM 706 N N . THR A 1 94 ? 9.449 24.315 4.127 1.00 75.38 94 THR A N 1
ATOM 707 C CA . THR A 1 94 ? 9.041 25.057 2.921 1.00 75.38 94 THR A CA 1
ATOM 708 C C . THR A 1 94 ? 8.703 26.513 3.250 1.00 75.38 94 THR A C 1
ATOM 710 O O . THR A 1 94 ? 9.105 27.431 2.531 1.00 75.38 94 THR A O 1
ATOM 713 N N . LYS A 1 95 ? 8.015 26.757 4.375 1.00 73.56 95 LYS A N 1
ATOM 714 C CA . LYS A 1 95 ? 7.701 28.112 4.852 1.00 73.56 95 LYS A CA 1
ATOM 715 C C . LYS A 1 95 ? 8.952 28.888 5.269 1.00 73.56 95 LYS A C 1
ATOM 717 O O . LYS A 1 95 ? 9.012 30.090 5.026 1.00 73.56 95 LYS A O 1
ATOM 722 N N . ALA A 1 96 ? 9.931 28.228 5.887 1.00 74.31 96 ALA A N 1
ATOM 723 C CA . ALA A 1 96 ? 11.214 28.833 6.228 1.00 74.31 96 ALA A CA 1
ATOM 724 C C . ALA A 1 96 ? 11.994 29.212 4.960 1.00 74.31 96 ALA A C 1
ATOM 726 O O . ALA A 1 96 ? 12.340 30.376 4.802 1.00 74.31 96 ALA A O 1
ATOM 727 N N . VAL A 1 97 ? 12.163 28.291 4.006 1.00 73.19 97 VAL A N 1
ATOM 728 C CA . VAL A 1 97 ? 12.867 28.539 2.732 1.00 73.19 97 VAL A CA 1
ATOM 729 C C . VAL A 1 97 ? 12.243 29.706 1.957 1.00 73.19 97 VAL A C 1
ATOM 731 O O . VAL A 1 97 ? 12.962 30.597 1.511 1.00 73.19 97 VAL A O 1
ATOM 734 N N . LYS A 1 98 ? 10.906 29.782 1.875 1.00 70.88 98 LYS A N 1
ATOM 735 C CA . LYS A 1 98 ? 10.212 30.900 1.210 1.00 70.88 98 LYS A CA 1
ATOM 736 C C . LYS A 1 98 ? 10.444 32.257 1.893 1.00 70.88 98 LYS A C 1
ATOM 738 O O . LYS A 1 98 ? 10.370 33.280 1.226 1.00 70.88 98 LYS A O 1
ATOM 743 N N . ARG A 1 99 ? 10.722 32.291 3.202 1.00 62.34 99 ARG A N 1
ATOM 744 C CA . ARG A 1 99 ? 10.992 33.537 3.945 1.00 62.34 99 ARG A CA 1
ATOM 745 C C . ARG A 1 99 ? 12.407 34.083 3.743 1.00 62.34 99 ARG A C 1
ATOM 747 O O . ARG A 1 99 ? 12.584 35.282 3.901 1.00 62.34 99 ARG A O 1
ATOM 754 N N . TYR A 1 100 ? 13.384 33.238 3.408 1.00 64.69 100 TYR A N 1
ATOM 755 C CA . TYR A 1 100 ? 14.769 33.666 3.150 1.00 64.69 100 TYR A CA 1
ATOM 756 C C . TYR A 1 100 ? 15.031 34.024 1.678 1.00 64.69 100 TYR A C 1
ATOM 758 O O . TYR A 1 100 ? 16.104 34.519 1.352 1.00 64.69 100 TYR A O 1
ATOM 766 N N . SER A 1 101 ? 14.062 33.796 0.784 1.00 59.62 101 SER A N 1
ATOM 767 C CA . SER A 1 101 ? 14.122 34.255 -0.606 1.00 59.62 101 SER A CA 1
ATOM 768 C C . SER A 1 101 ? 13.629 35.704 -0.688 1.00 59.62 101 SER A C 1
ATOM 770 O O . SER A 1 101 ? 12.477 35.973 -1.017 1.00 59.62 101 SER A O 1
ATOM 772 N N . THR A 1 102 ? 14.495 36.646 -0.322 1.00 64.00 102 THR A N 1
ATOM 773 C CA . THR A 1 102 ? 14.354 38.066 -0.673 1.00 64.00 102 THR A CA 1
ATOM 774 C C . THR A 1 102 ? 15.159 38.318 -1.947 1.00 64.00 102 THR A C 1
ATOM 776 O O . THR A 1 102 ? 16.366 38.077 -1.942 1.00 64.00 102 THR A O 1
ATOM 779 N N . ASN A 1 103 ? 14.489 38.750 -3.022 1.00 53.31 103 ASN A N 1
ATOM 780 C CA . ASN A 1 103 ? 15.148 39.482 -4.113 1.00 53.31 103 ASN A CA 1
ATOM 781 C C . ASN A 1 103 ? 15.708 40.806 -3.588 1.00 53.31 103 ASN A C 1
ATOM 783 O O . ASN A 1 103 ? 15.060 41.378 -2.679 1.00 53.31 103 ASN A O 1
#

Radius of gyration: 32.42 Å; chains: 1; bounding box: 35×119×32 Å

InterPro domains:
  IPR009971 Protein of unknown function DUF1496 [PF07383] (32-81)

Organism: NCBI:txid945543

Foldseek 3Di:
DDDPPVVVVPPDDDDDDDDDDDDPPDDDDDDDPVVVPDQFEDDPNDTHHAQDWDDDPPFIWGWHAPDPVDPPHHTDTDTPVVVVVVVVVVVVVVVVVVVPPDD